Protein AF-A0A455TT40-F1 (afdb_monomer_lite)

Structure (mmCIF, N/CA/C/O backbone):
data_AF-A0A455TT40-F1
#
_entry.id   AF-A0A455TT40-F1
#
loop_
_atom_site.group_PDB
_atom_site.id
_atom_site.type_symbol
_atom_site.label_atom_id
_atom_site.label_alt_id
_atom_site.label_comp_id
_atom_site.label_asym_id
_atom_site.label_entity_id
_atom_site.label_seq_id
_atom_site.pdbx_PDB_ins_code
_atom_site.Cartn_x
_atom_site.Cartn_y
_atom_site.Cartn_z
_atom_site.occupancy
_atom_site.B_iso_or_equiv
_atom_site.auth_seq_id
_atom_site.auth_comp_id
_atom_site.auth_asym_id
_atom_site.auth_atom_id
_atom_site.pdbx_PDB_model_num
ATOM 1 N N . MET A 1 1 ? 11.160 -3.964 -21.493 1.00 36.69 1 MET A N 1
ATOM 2 C CA . MET A 1 1 ? 10.810 -4.046 -20.060 1.00 36.69 1 MET A CA 1
ATOM 3 C C . MET A 1 1 ? 9.311 -4.219 -19.980 1.00 36.69 1 MET A C 1
ATOM 5 O O . MET A 1 1 ? 8.593 -3.391 -20.519 1.00 36.69 1 MET A O 1
ATOM 9 N N . THR A 1 2 ? 8.850 -5.348 -19.455 1.00 33.56 2 THR A N 1
ATOM 10 C CA . THR A 1 2 ? 7.426 -5.699 -19.457 1.00 33.56 2 THR A CA 1
ATOM 11 C C . THR A 1 2 ? 6.739 -4.966 -18.312 1.00 33.56 2 THR A C 1
ATOM 13 O O . THR A 1 2 ? 7.121 -5.124 -17.157 1.00 33.56 2 THR A O 1
ATOM 16 N N . TYR A 1 3 ? 5.773 -4.118 -18.652 1.00 41.84 3 TYR A N 1
ATOM 17 C CA . TYR A 1 3 ? 5.023 -3.282 -17.722 1.00 41.84 3 TYR A CA 1
ATOM 18 C C . TYR A 1 3 ? 4.077 -4.147 -16.886 1.00 41.84 3 TYR A C 1
ATOM 20 O O . TYR A 1 3 ? 2.958 -4.448 -17.299 1.00 41.84 3 TYR A O 1
ATOM 28 N N . THR A 1 4 ? 4.530 -4.592 -15.715 1.00 55.03 4 THR A N 1
ATOM 29 C CA . THR A 1 4 ? 3.689 -5.405 -14.835 1.00 55.03 4 THR A CA 1
ATOM 30 C C . THR A 1 4 ? 2.776 -4.486 -14.035 1.00 55.03 4 THR A C 1
ATOM 32 O O . THR A 1 4 ? 3.120 -4.038 -12.937 1.00 55.03 4 THR A O 1
ATOM 35 N N . HIS A 1 5 ? 1.599 -4.194 -14.590 1.00 68.00 5 HIS A N 1
ATOM 36 C CA . HIS A 1 5 ? 0.491 -3.626 -13.826 1.00 68.00 5 HIS A CA 1
ATOM 37 C C . HIS A 1 5 ? 0.299 -4.434 -12.535 1.00 68.00 5 HIS A C 1
ATOM 39 O O . HIS A 1 5 ? 0.546 -5.645 -12.512 1.00 68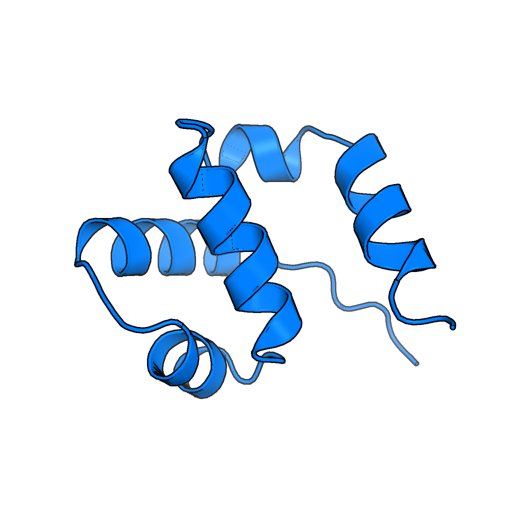.00 5 HIS A O 1
ATOM 45 N N . LEU A 1 6 ? -0.077 -3.774 -11.435 1.00 74.69 6 LEU A N 1
ATOM 46 C CA . LEU A 1 6 ? -0.526 -4.539 -10.278 1.00 74.69 6 LEU A CA 1
ATOM 47 C C . LEU A 1 6 ? -1.755 -5.333 -10.692 1.00 74.69 6 LEU A C 1
ATOM 49 O O . LEU A 1 6 ? -2.726 -4.780 -11.210 1.00 74.69 6 LEU A O 1
ATOM 53 N N . THR A 1 7 ? -1.678 -6.634 -10.474 1.00 81.19 7 THR A N 1
ATOM 54 C CA . THR A 1 7 ? -2.815 -7.522 -10.644 1.00 81.19 7 THR A CA 1
ATOM 55 C C . THR A 1 7 ? -3.868 -7.202 -9.587 1.00 81.19 7 THR A C 1
ATOM 57 O O . THR A 1 7 ? -3.573 -6.655 -8.519 1.00 81.19 7 THR A O 1
ATOM 60 N N . THR A 1 8 ? -5.121 -7.538 -9.880 1.00 81.12 8 THR A N 1
ATOM 61 C CA . THR A 1 8 ? -6.220 -7.357 -8.928 1.00 81.12 8 THR A CA 1
ATOM 62 C C . THR A 1 8 ? -5.950 -8.110 -7.622 1.00 81.12 8 THR A C 1
ATOM 64 O O . THR A 1 8 ? -6.219 -7.569 -6.553 1.00 81.12 8 THR A O 1
ATOM 67 N N . ASP A 1 9 ? -5.327 -9.290 -7.692 1.00 84.00 9 ASP A N 1
ATOM 68 C CA . ASP A 1 9 ? -4.920 -10.065 -6.514 1.00 84.00 9 ASP A CA 1
ATOM 69 C C . ASP A 1 9 ? -3.920 -9.302 -5.637 1.00 84.00 9 ASP A C 1
ATOM 71 O O . ASP A 1 9 ? -4.111 -9.188 -4.425 1.00 84.00 9 ASP A O 1
ATOM 75 N N . GLU A 1 10 ? -2.885 -8.706 -6.240 1.00 86.38 10 GLU A N 1
ATOM 76 C CA . GLU A 1 10 ? -1.927 -7.875 -5.505 1.00 86.38 10 GLU A CA 1
ATOM 77 C C . GLU A 1 10 ? -2.623 -6.680 -4.844 1.00 86.38 10 GLU A C 1
ATOM 79 O O . GLU A 1 10 ? -2.349 -6.384 -3.684 1.00 86.38 10 GLU A O 1
ATOM 84 N N . LEU A 1 11 ? -3.557 -6.016 -5.530 1.00 86.75 11 LEU A N 1
ATOM 85 C CA . LEU A 1 11 ? -4.306 -4.894 -4.954 1.00 86.75 11 LEU A CA 1
ATOM 86 C C . LEU A 1 11 ? -5.162 -5.311 -3.752 1.00 86.75 11 LEU A C 1
ATOM 88 O O . LEU A 1 11 ? -5.161 -4.607 -2.742 1.00 86.75 11 LEU A O 1
ATOM 92 N N . VAL A 1 12 ? -5.846 -6.455 -3.826 1.00 87.50 12 VAL A N 1
ATOM 93 C CA . VAL A 1 12 ? -6.649 -6.999 -2.716 1.00 87.50 12 VAL A CA 1
ATOM 94 C C . VAL A 1 12 ? -5.765 -7.358 -1.516 1.00 87.50 12 VAL A C 1
ATOM 96 O O . VAL A 1 12 ? -6.121 -7.074 -0.366 1.00 87.50 12 VAL A O 1
ATOM 99 N N . ILE A 1 13 ? -4.579 -7.925 -1.760 1.00 90.38 13 ILE A N 1
ATOM 100 C CA . ILE A 1 13 ? -3.596 -8.217 -0.708 1.00 90.38 13 ILE A CA 1
ATOM 101 C C . ILE A 1 13 ? -3.107 -6.920 -0.047 1.00 90.38 13 ILE A C 1
ATOM 103 O O . ILE A 1 13 ? -3.085 -6.825 1.181 1.00 90.38 13 ILE A O 1
ATOM 107 N N . ILE A 1 14 ? -2.756 -5.899 -0.837 1.00 90.12 14 ILE A N 1
ATOM 108 C CA . ILE A 1 14 ? -2.308 -4.596 -0.318 1.00 90.12 14 ILE A CA 1
ATOM 109 C C . ILE A 1 14 ? -3.421 -3.932 0.492 1.00 90.12 14 ILE A C 1
ATOM 111 O O . ILE A 1 14 ? -3.138 -3.381 1.553 1.00 90.12 14 ILE A O 1
ATOM 115 N N . GLU A 1 15 ? -4.674 -3.995 0.036 1.00 89.56 15 GLU A N 1
ATOM 116 C CA . GLU A 1 15 ? -5.818 -3.434 0.762 1.00 89.56 15 GLU A CA 1
ATOM 117 C C . GLU A 1 15 ? -6.008 -4.129 2.117 1.00 89.56 15 GLU A C 1
ATOM 119 O O . GLU A 1 15 ? -6.230 -3.477 3.139 1.00 89.56 15 GLU A O 1
ATOM 124 N N . SER A 1 16 ? -5.843 -5.452 2.149 1.00 91.75 16 SER A N 1
ATOM 125 C CA . SER A 1 16 ? -5.902 -6.239 3.384 1.00 91.75 16 SER A CA 1
ATOM 126 C C . SER A 1 16 ? -4.772 -5.850 4.344 1.00 91.75 16 SER A C 1
ATOM 128 O O . SER A 1 16 ? -5.019 -5.561 5.514 1.00 91.75 16 SER A O 1
ATOM 130 N N . TYR A 1 17 ? -3.536 -5.744 3.848 1.00 92.19 17 TYR A N 1
ATOM 131 C CA . TYR A 1 17 ? -2.386 -5.291 4.635 1.00 92.19 17 TYR A CA 1
ATOM 132 C C . TYR A 1 17 ? -2.523 -3.848 5.128 1.00 92.19 17 TYR A C 1
ATOM 134 O O . TYR A 1 17 ? -2.132 -3.550 6.258 1.00 92.19 17 TYR A O 1
ATOM 142 N N . PHE A 1 18 ? -3.123 -2.967 4.331 1.00 90.38 18 PHE A N 1
ATOM 143 C CA . PHE A 1 18 ? -3.444 -1.603 4.737 1.00 90.38 18 PHE A CA 1
ATOM 144 C C . PHE A 1 18 ? -4.439 -1.590 5.904 1.00 90.38 18 PHE A C 1
ATOM 146 O O . PHE A 1 18 ? -4.179 -0.943 6.917 1.00 90.38 18 PHE A O 1
ATOM 153 N N . LYS A 1 19 ? -5.524 -2.373 5.819 1.00 89.44 19 LYS A N 1
ATOM 154 C CA . LYS A 1 19 ? -6.508 -2.536 6.909 1.00 89.44 19 LYS A CA 1
ATOM 155 C C . LYS A 1 19 ? -5.879 -3.113 8.184 1.00 89.44 19 LYS A C 1
ATOM 157 O O . LYS A 1 19 ? -6.283 -2.759 9.286 1.00 89.44 19 LYS A O 1
ATOM 162 N N . MET A 1 20 ? -4.851 -3.949 8.044 1.00 90.50 20 MET A N 1
ATOM 163 C CA . MET A 1 20 ? -4.064 -4.494 9.158 1.00 90.50 20 MET A CA 1
ATOM 164 C C . MET A 1 20 ? -2.981 -3.537 9.695 1.00 90.50 20 MET A C 1
ATOM 166 O O . MET A 1 20 ? -2.202 -3.936 10.558 1.00 90.50 20 MET A O 1
ATOM 170 N N . ASN A 1 21 ? 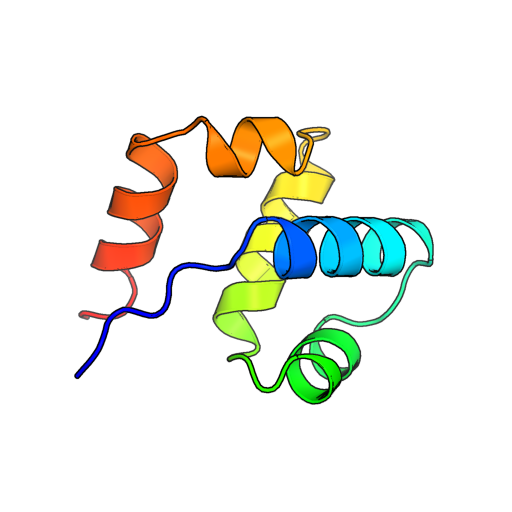-2.902 -2.291 9.209 1.00 88.88 21 ASN A N 1
ATOM 171 C CA . ASN A 1 21 ? -1.855 -1.316 9.551 1.00 88.88 21 ASN A CA 1
ATOM 172 C C . ASN A 1 21 ? -0.421 -1.819 9.289 1.00 88.88 21 ASN A C 1
ATOM 174 O O . ASN A 1 21 ? 0.538 -1.412 9.949 1.00 88.88 21 ASN A O 1
ATOM 178 N N . GLN A 1 22 ? -0.245 -2.708 8.310 1.00 91.00 22 GLN A N 1
ATOM 179 C CA . GLN A 1 22 ? 1.071 -3.209 7.935 1.00 91.00 22 GLN A CA 1
ATOM 180 C C . GLN A 1 22 ? 1.898 -2.112 7.256 1.00 91.00 22 GLN A C 1
ATOM 182 O O . GLN A 1 22 ? 1.386 -1.338 6.447 1.00 91.00 22 GLN A O 1
ATOM 187 N N . SER A 1 23 ? 3.202 -2.069 7.535 1.00 91.69 23 SER A N 1
ATOM 188 C CA . SER A 1 23 ? 4.093 -1.064 6.956 1.00 91.69 23 SER A CA 1
ATOM 189 C C . SER A 1 23 ? 4.291 -1.242 5.444 1.00 91.69 23 SER A C 1
ATOM 191 O O . SER A 1 23 ? 4.428 -2.357 4.937 1.00 91.69 23 SER A O 1
ATOM 193 N N . VAL A 1 24 ? 4.396 -0.116 4.728 1.00 89.44 24 VAL A N 1
ATOM 194 C CA . VAL A 1 24 ? 4.657 -0.065 3.275 1.00 89.44 24 VAL A CA 1
ATOM 195 C C . VAL A 1 24 ? 5.904 -0.865 2.897 1.00 89.44 24 VAL A C 1
ATOM 197 O O . VAL A 1 24 ? 5.898 -1.591 1.909 1.00 89.44 24 VAL A O 1
ATOM 200 N N . ALA A 1 25 ? 6.970 -0.768 3.697 1.00 89.62 25 ALA A N 1
ATOM 201 C CA . ALA A 1 25 ? 8.220 -1.478 3.441 1.00 89.62 25 ALA A CA 1
ATOM 202 C C . ALA A 1 25 ? 8.050 -3.003 3.503 1.00 89.62 25 ALA A C 1
ATOM 204 O O . ALA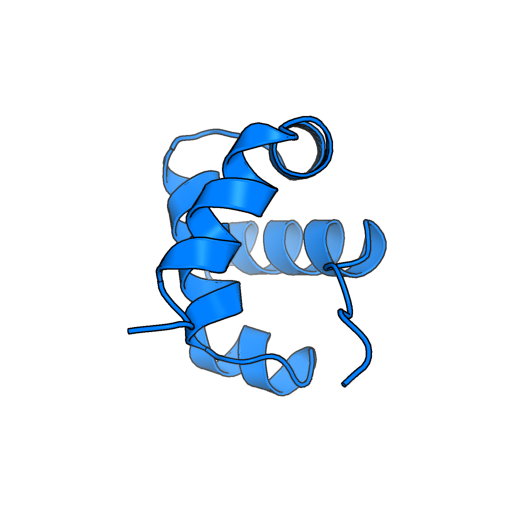 A 1 25 ? 8.591 -3.708 2.652 1.00 89.62 25 ALA A O 1
ATOM 205 N N . LYS A 1 26 ? 7.273 -3.504 4.472 1.00 91.38 26 LYS A N 1
ATOM 206 C CA . LYS A 1 26 ? 6.996 -4.937 4.609 1.00 91.38 26 LYS A CA 1
ATOM 207 C C . LYS A 1 26 ? 6.127 -5.434 3.457 1.00 91.38 26 LYS A C 1
ATOM 209 O O . LYS A 1 26 ? 6.468 -6.429 2.835 1.00 91.38 26 LYS A O 1
ATOM 214 N N . THR A 1 27 ? 5.075 -4.695 3.111 1.00 90.31 27 THR A N 1
ATOM 215 C CA . THR A 1 27 ? 4.197 -5.024 1.978 1.00 90.31 27 THR A CA 1
ATOM 216 C C . THR A 1 27 ? 4.944 -5.019 0.640 1.00 90.31 27 THR A C 1
ATOM 218 O O . THR A 1 27 ? 4.774 -5.935 -0.158 1.00 90.31 27 THR A O 1
ATOM 221 N N . ALA A 1 28 ? 5.831 -4.045 0.417 1.00 89.88 28 ALA A N 1
ATOM 222 C CA . ALA A 1 28 ? 6.685 -3.989 -0.770 1.00 89.88 28 ALA A CA 1
ATOM 223 C C . ALA A 1 28 ? 7.612 -5.204 -0.876 1.00 89.88 28 ALA A C 1
ATOM 225 O O . ALA A 1 28 ? 7.735 -5.791 -1.949 1.00 89.88 28 ALA A O 1
ATOM 226 N N . HIS A 1 29 ? 8.205 -5.619 0.246 1.00 89.75 29 HIS A N 1
ATOM 227 C CA . HIS A 1 29 ? 9.046 -6.809 0.289 1.00 89.75 29 HIS A CA 1
ATOM 228 C C . HIS A 1 29 ? 8.244 -8.095 0.043 1.00 89.75 29 HIS A C 1
ATOM 230 O O . HIS A 1 29 ? 8.661 -8.920 -0.760 1.00 89.75 29 HIS A O 1
ATOM 236 N N . CYS A 1 30 ? 7.064 -8.240 0.658 1.00 88.69 30 CYS A N 1
ATOM 237 C CA . CYS A 1 30 ? 6.191 -9.403 0.465 1.00 88.69 30 CYS A CA 1
ATOM 238 C C . CYS A 1 30 ? 5.734 -9.576 -0.990 1.00 88.69 30 CYS A C 1
ATOM 240 O O . CYS A 1 30 ? 5.606 -10.702 -1.456 1.00 88.69 30 CYS A O 1
ATOM 242 N N . LEU A 1 31 ? 5.493 -8.473 -1.700 1.00 86.12 31 LEU A N 1
ATOM 243 C CA . LEU A 1 31 ? 5.006 -8.493 -3.081 1.00 86.12 31 LEU A CA 1
ATOM 244 C C . LEU A 1 31 ? 6.133 -8.396 -4.120 1.00 86.12 31 LEU A C 1
ATOM 246 O O . LEU A 1 31 ? 5.849 -8.352 -5.311 1.00 86.12 31 LEU A O 1
ATOM 250 N N . ASN A 1 32 ? 7.403 -8.336 -3.696 1.00 86.81 32 ASN A N 1
ATOM 251 C CA . ASN A 1 32 ? 8.547 -8.043 -4.572 1.00 86.81 32 ASN A CA 1
ATOM 252 C C . ASN A 1 32 ? 8.317 -6.806 -5.467 1.00 86.81 32 ASN A C 1
ATOM 254 O O . ASN A 1 32 ? 8.703 -6.772 -6.635 1.00 86.81 32 ASN A O 1
ATOM 258 N N . ARG A 1 33 ? 7.672 -5.770 -4.916 1.00 84.69 33 ARG A N 1
ATOM 259 C CA . ARG A 1 33 ? 7.382 -4.506 -5.610 1.00 84.69 33 ARG A CA 1
ATOM 260 C C . ARG A 1 33 ? 8.218 -3.363 -5.043 1.00 84.69 33 ARG A C 1
ATOM 262 O O . ARG A 1 33 ? 8.686 -3.407 -3.905 1.00 84.69 33 ARG A O 1
ATOM 269 N N . SER A 1 34 ? 8.368 -2.295 -5.827 1.00 86.12 34 SER A N 1
ATOM 270 C CA . SER A 1 34 ? 8.992 -1.060 -5.346 1.00 86.12 34 SER A CA 1
ATOM 271 C C . SER A 1 34 ? 8.188 -0.466 -4.184 1.00 86.12 34 SER A C 1
ATOM 273 O O . SER A 1 34 ? 6.952 -0.449 -4.190 1.00 86.12 34 SER A O 1
ATOM 275 N N . ARG A 1 35 ? 8.894 0.078 -3.183 1.00 85.44 35 ARG A N 1
ATOM 276 C CA . ARG A 1 35 ? 8.256 0.802 -2.071 1.00 85.44 35 ARG A CA 1
ATOM 277 C C . ARG A 1 35 ? 7.439 1.988 -2.565 1.00 85.44 35 ARG A C 1
ATOM 279 O O . ARG A 1 35 ? 6.410 2.280 -1.967 1.00 85.44 35 ARG A O 1
ATOM 286 N N . GLN A 1 36 ? 7.877 2.644 -3.641 1.00 83.19 36 GLN A N 1
ATOM 287 C CA . GLN A 1 36 ? 7.153 3.773 -4.223 1.00 83.19 36 GLN A CA 1
ATOM 288 C C . GLN A 1 36 ? 5.782 3.334 -4.741 1.00 83.19 36 GLN A C 1
ATOM 290 O O . GLN A 1 36 ? 4.776 3.984 -4.457 1.00 83.19 36 GLN A O 1
ATOM 295 N N . THR A 1 37 ? 5.725 2.179 -5.409 1.00 84.56 37 THR A N 1
ATOM 296 C CA . THR A 1 37 ? 4.480 1.597 -5.910 1.00 84.56 37 THR A CA 1
ATOM 297 C C . THR A 1 37 ? 3.484 1.350 -4.787 1.00 84.56 37 THR A C 1
ATOM 299 O O . THR A 1 37 ? 2.359 1.842 -4.835 1.00 84.56 37 THR A O 1
ATOM 302 N N . ILE A 1 38 ? 3.915 0.661 -3.729 1.00 88.62 38 ILE A N 1
ATOM 303 C CA . ILE A 1 38 ? 3.049 0.367 -2.583 1.00 88.62 38 ILE A CA 1
ATOM 304 C C . ILE A 1 38 ? 2.645 1.643 -1.839 1.00 88.62 38 ILE A C 1
ATOM 306 O O . ILE A 1 38 ? 1.493 1.770 -1.433 1.00 88.62 38 ILE A O 1
ATOM 310 N N . HIS A 1 39 ? 3.554 2.611 -1.691 1.00 88.44 39 HIS A N 1
ATOM 311 C CA . HIS A 1 39 ? 3.258 3.887 -1.038 1.00 88.44 39 HIS A CA 1
ATOM 312 C C . HIS A 1 39 ? 2.136 4.651 -1.752 1.00 88.44 39 HIS A C 1
ATOM 314 O O . HIS A 1 39 ? 1.226 5.157 -1.097 1.00 88.44 39 HIS A O 1
ATOM 320 N N . LYS A 1 40 ? 2.159 4.698 -3.089 1.00 84.31 40 LYS A N 1
ATOM 321 C CA . LYS A 1 40 ? 1.106 5.343 -3.886 1.00 84.31 40 LYS A CA 1
ATOM 322 C C . LYS A 1 40 ? -0.248 4.648 -3.714 1.00 84.31 40 LYS A C 1
ATOM 324 O O . LYS A 1 40 ? -1.251 5.330 -3.517 1.00 84.31 40 LYS A O 1
ATOM 329 N N . VAL A 1 41 ? -0.277 3.312 -3.706 1.00 86.88 41 VAL A N 1
ATOM 330 C CA . VAL A 1 41 ? -1.510 2.544 -3.445 1.00 86.88 41 VAL A CA 1
ATOM 331 C C . VAL A 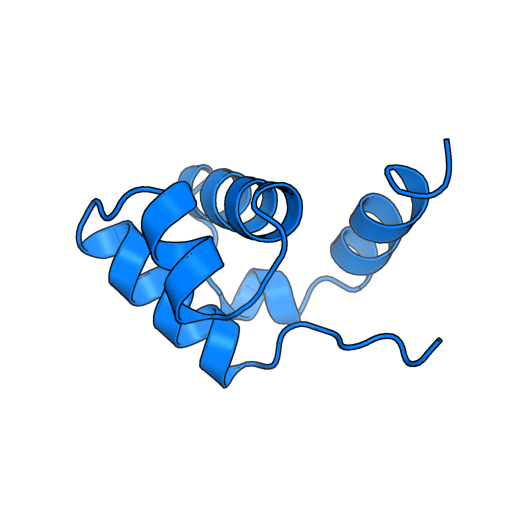1 41 ? -2.031 2.801 -2.022 1.00 86.88 41 VAL A C 1
ATOM 333 O O . VAL A 1 41 ? -3.212 3.071 -1.834 1.00 86.88 41 VAL A O 1
ATOM 336 N N . TYR A 1 42 ? -1.153 2.825 -1.017 1.00 89.38 42 TYR A N 1
ATOM 337 C CA . TYR A 1 42 ? -1.520 3.164 0.365 1.00 89.38 42 TYR A CA 1
ATOM 338 C C . TYR A 1 42 ? -2.084 4.584 0.490 1.00 89.38 42 TYR A C 1
ATOM 340 O O . TYR A 1 42 ? -3.062 4.801 1.203 1.00 89.38 42 TYR A O 1
ATOM 348 N N . LEU A 1 43 ? -1.488 5.561 -0.201 1.00 87.50 43 LEU A N 1
ATOM 349 C CA . LEU A 1 43 ? -1.994 6.932 -0.232 1.00 87.50 43 LEU A CA 1
ATOM 350 C C . LEU A 1 43 ? -3.389 6.994 -0.868 1.00 87.50 43 LEU A C 1
ATOM 352 O O . LEU A 1 43 ? -4.228 7.772 -0.419 1.00 87.50 43 LEU A O 1
ATOM 356 N N . PHE A 1 44 ? -3.645 6.163 -1.878 1.00 85.06 44 PHE A N 1
ATOM 357 C CA . PHE A 1 44 ? -4.957 6.034 -2.504 1.00 85.06 44 PHE A CA 1
ATOM 358 C C . PHE A 1 44 ? -5.994 5.446 -1.537 1.00 85.06 44 PHE A C 1
ATOM 360 O O . PHE A 1 44 ? -7.068 6.020 -1.375 1.00 85.06 44 PHE A O 1
ATOM 367 N N . PHE A 1 45 ? -5.648 4.382 -0.807 1.00 86.69 45 PHE A N 1
ATOM 368 C CA . PHE A 1 45 ? -6.520 3.811 0.228 1.00 86.69 45 PHE A CA 1
ATOM 369 C C . PHE A 1 45 ? -6.764 4.771 1.393 1.00 86.69 45 PHE A C 1
ATOM 371 O O . PHE A 1 45 ? -7.871 4.846 1.922 1.00 86.69 45 PHE A O 1
ATOM 378 N N . LYS A 1 46 ? -5.772 5.594 1.748 1.00 86.69 46 LYS A N 1
ATOM 379 C CA . LYS A 1 46 ? -5.925 6.649 2.759 1.00 86.69 46 LYS A CA 1
ATOM 380 C C . LYS A 1 46 ? -6.940 7.726 2.352 1.00 86.69 46 LYS A C 1
ATOM 382 O O . LYS A 1 46 ? -7.499 8.380 3.225 1.00 86.69 46 LYS A O 1
ATOM 387 N N . GLN A 1 47 ? -7.211 7.895 1.057 1.00 85.69 47 GLN A N 1
ATOM 388 C CA . GLN A 1 47 ? -8.265 8.787 0.557 1.00 85.69 47 GLN A CA 1
ATOM 389 C C . GLN A 1 47 ? -9.674 8.175 0.673 1.00 85.69 47 GLN A C 1
ATOM 391 O O . GLN A 1 47 ? -10.633 8.797 0.228 1.00 85.69 47 GLN A O 1
ATOM 396 N N . GLY A 1 48 ? -9.812 6.974 1.250 1.00 82.06 48 GLY A N 1
ATOM 397 C CA . GLY A 1 48 ? -11.091 6.272 1.394 1.00 82.06 48 GLY A CA 1
ATOM 398 C C . GLY A 1 48 ? -11.539 5.526 0.136 1.00 82.06 48 GLY A C 1
ATOM 399 O O . GLY A 1 48 ? -12.672 5.061 0.087 1.00 82.06 48 GLY A O 1
ATOM 400 N N . LYS A 1 49 ? -10.663 5.415 -0.867 1.00 81.38 49 LYS A N 1
ATOM 401 C CA . LYS A 1 49 ? -10.939 4.728 -2.132 1.00 81.38 49 LYS A CA 1
ATOM 402 C C . LYS A 1 49 ? -10.597 3.244 -2.031 1.00 81.38 49 LYS A C 1
ATOM 404 O O . LYS A 1 49 ? -9.657 2.883 -1.323 1.00 81.38 49 LYS A O 1
ATOM 409 N N . SER A 1 50 ? -11.318 2.390 -2.750 1.00 80.00 50 SER A N 1
ATOM 410 C CA . SER A 1 50 ? -11.091 0.934 -2.726 1.00 80.00 50 SER A CA 1
ATOM 411 C C . SER A 1 50 ? -10.138 0.452 -3.828 1.00 80.00 50 SER A C 1
ATOM 413 O O . SER A 1 50 ?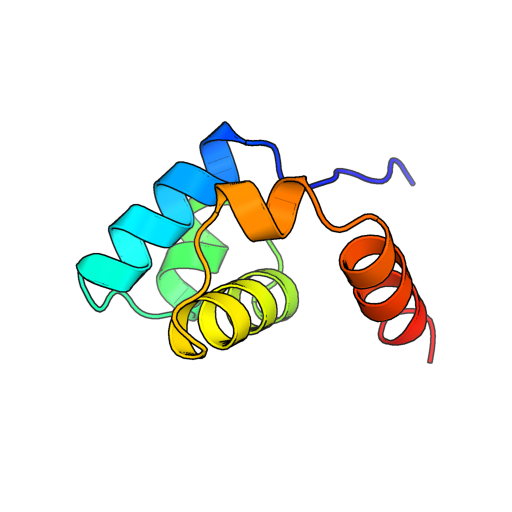 -9.913 1.129 -4.834 1.00 80.00 50 SER A O 1
ATOM 415 N N . ALA A 1 51 ? -9.592 -0.757 -3.662 1.00 80.00 51 ALA A N 1
ATOM 416 C CA . ALA A 1 51 ? -8.806 -1.459 -4.680 1.00 80.00 51 ALA A CA 1
ATOM 417 C C . ALA A 1 51 ? -9.520 -1.544 -6.040 1.00 80.00 51 ALA A C 1
ATOM 419 O O . ALA A 1 51 ? -8.879 -1.419 -7.084 1.00 80.00 51 ALA A O 1
ATOM 420 N N . LEU A 1 52 ? -10.848 -1.699 -6.032 1.00 77.56 52 LEU A N 1
ATOM 421 C CA . LEU A 1 52 ? -11.645 -1.735 -7.257 1.00 77.56 52 LEU A CA 1
ATOM 422 C C . LEU A 1 52 ? -11.619 -0.388 -7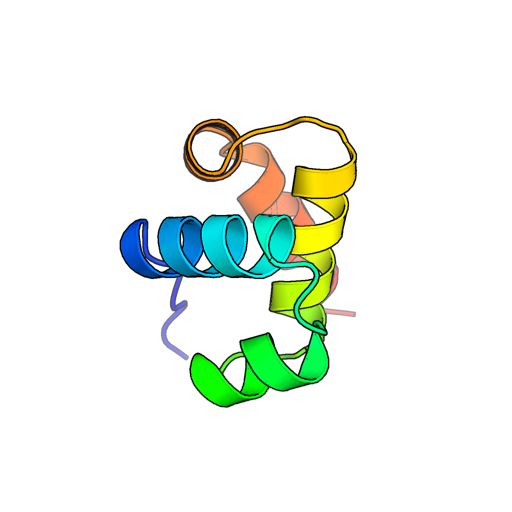.993 1.00 77.56 52 LEU A C 1
ATOM 424 O O . LEU A 1 52 ? -11.414 -0.357 -9.203 1.00 77.56 52 LEU A O 1
ATOM 428 N N . GLU A 1 53 ? -11.742 0.725 -7.266 1.00 76.62 53 GLU A N 1
ATOM 429 C CA . GLU A 1 53 ? -11.655 2.069 -7.848 1.00 76.62 53 GLU A CA 1
ATOM 430 C C . GLU A 1 53 ? -10.257 2.361 -8.403 1.00 76.62 53 GLU A C 1
ATOM 432 O O . GLU A 1 53 ? -10.126 3.027 -9.428 1.00 76.62 53 GLU A O 1
ATOM 437 N N . TYR A 1 54 ? -9.209 1.827 -7.764 1.00 75.31 54 TYR A N 1
ATOM 438 C CA . TYR A 1 54 ? -7.838 1.914 -8.271 1.00 75.31 54 TYR A CA 1
ATOM 439 C C . TYR A 1 54 ? -7.688 1.179 -9.612 1.00 75.31 54 TYR A C 1
ATOM 441 O O . TYR A 1 54 ? -7.062 1.696 -10.533 1.00 75.31 54 TYR A O 1
ATOM 449 N N . TYR A 1 55 ? -8.298 -0.003 -9.742 1.00 74.25 55 TYR A N 1
ATOM 450 C CA . TYR A 1 55 ? -8.299 -0.780 -10.984 1.00 74.25 55 TYR A CA 1
ATOM 451 C C . TYR A 1 55 ? -9.138 -0.119 -12.091 1.00 74.25 55 TYR A C 1
ATOM 453 O O . TYR A 1 55 ? -8.770 -0.152 -13.263 1.00 74.25 55 TYR A O 1
ATOM 461 N N . GLN A 1 56 ? -10.256 0.509 -11.722 1.00 71.19 56 GLN A N 1
ATOM 462 C CA . GLN A 1 56 ? -11.185 1.145 -12.657 1.00 71.19 56 GLN A CA 1
ATOM 463 C C . GLN A 1 56 ? -10.742 2.531 -13.145 1.00 71.19 56 GLN A C 1
ATOM 465 O O . GLN A 1 56 ? -11.362 3.053 -14.069 1.00 71.19 56 GLN A O 1
ATOM 470 N N . GLN A 1 57 ? -9.704 3.148 -12.567 1.00 65.94 57 GLN A N 1
ATOM 471 C CA . GLN A 1 57 ? -9.219 4.459 -13.008 1.00 65.94 57 GLN A CA 1
ATOM 472 C C . GLN A 1 57 ? -8.137 4.342 -14.100 1.00 65.94 57 GLN A C 1
ATOM 474 O O . GLN A 1 57 ? -6.958 4.184 -13.773 1.00 65.94 57 GLN A O 1
ATOM 479 N N . PRO A 1 58 ? -8.465 4.556 -15.395 1.00 54.97 58 PRO A N 1
ATOM 480 C CA . PRO A 1 58 ? -7.452 4.650 -16.451 1.00 54.97 58 PRO A CA 1
ATOM 481 C C . PRO A 1 58 ? -6.491 5.839 -16.252 1.00 54.97 58 PRO A C 1
ATOM 483 O O . PRO A 1 58 ? -5.369 5.816 -16.744 1.00 54.97 58 PRO A O 1
ATOM 486 N N . VAL A 1 59 ? -6.890 6.864 -15.485 1.00 49.41 59 VAL A N 1
ATOM 487 C CA . VAL A 1 59 ? -6.089 8.075 -15.207 1.00 49.41 59 VAL A CA 1
ATOM 488 C C . VAL A 1 59 ? -4.994 7.852 -14.151 1.00 49.41 59 VAL A C 1
ATOM 490 O O . VAL A 1 59 ? -3.932 8.468 -14.232 1.00 49.41 59 VAL A O 1
ATOM 493 N N . VAL A 1 60 ? -5.189 6.951 -13.180 1.00 51.44 60 VAL A N 1
ATOM 494 C CA . VAL A 1 60 ? -4.151 6.654 -12.167 1.00 51.44 60 VAL A CA 1
ATOM 495 C C . VAL A 1 60 ? -2.981 5.905 -12.792 1.00 51.44 60 VAL A C 1
ATOM 497 O O . VAL A 1 60 ? -1.836 6.132 -12.408 1.00 51.44 60 VAL A O 1
ATOM 500 N N . LEU A 1 61 ? -3.253 5.101 -13.822 1.00 50.72 61 LEU A N 1
ATOM 501 C CA . LEU A 1 61 ? -2.221 4.459 -14.632 1.00 50.72 61 LEU A CA 1
ATOM 502 C C . LEU A 1 61 ? -1.337 5.476 -15.370 1.00 50.72 61 LEU A C 1
ATOM 504 O O . LEU A 1 61 ? -0.143 5.231 -15.493 1.00 50.72 61 LEU A O 1
ATOM 508 N N . VAL A 1 62 ? -1.881 6.628 -15.787 1.00 47.50 62 VAL A N 1
ATOM 509 C CA . VAL A 1 62 ? -1.123 7.698 -16.468 1.00 47.50 62 VAL A CA 1
ATOM 510 C C . VAL A 1 62 ? -0.260 8.500 -15.486 1.00 47.50 62 VAL A C 1
ATOM 512 O O . VAL A 1 62 ? 0.914 8.741 -15.758 1.00 47.50 62 VAL A O 1
ATOM 515 N N . ASN A 1 63 ? -0.789 8.860 -14.311 1.00 42.22 63 ASN A N 1
ATOM 516 C CA . ASN A 1 63 ? -0.016 9.600 -13.300 1.00 42.22 63 ASN A CA 1
ATOM 517 C C . ASN A 1 63 ? 1.050 8.737 -12.607 1.00 42.22 63 ASN A C 1
ATOM 519 O O . ASN A 1 63 ? 2.103 9.243 -12.228 1.00 42.22 63 ASN A O 1
ATOM 523 N N . PHE A 1 64 ? 0.832 7.424 -12.484 1.00 48.03 64 PHE A N 1
ATOM 524 C CA . PHE A 1 64 ? 1.891 6.509 -12.056 1.00 48.03 64 PHE A CA 1
ATOM 525 C C . PHE A 1 64 ? 3.041 6.445 -13.083 1.00 48.03 64 PHE A C 1
ATOM 527 O O . PHE A 1 64 ? 4.193 6.277 -12.696 1.00 48.03 64 PHE A O 1
ATOM 534 N N . PHE A 1 65 ? 2.735 6.637 -14.372 1.00 48.91 65 PHE A N 1
ATOM 535 C CA . PHE A 1 65 ? 3.668 6.543 -15.502 1.00 48.91 65 PHE A CA 1
ATOM 536 C C . PHE A 1 65 ? 4.618 7.745 -15.654 1.00 48.91 65 PHE A C 1
ATOM 538 O O . PHE A 1 65 ? 5.748 7.573 -16.114 1.00 48.91 65 PHE A O 1
ATOM 545 N N . LEU A 1 66 ? 4.177 8.957 -15.289 1.00 43.78 66 LEU A N 1
ATOM 546 C CA . LEU A 1 66 ? 4.963 10.188 -15.474 1.00 43.78 66 LEU A CA 1
ATOM 547 C C . LEU A 1 66 ? 6.004 10.434 -14.373 1.00 43.78 66 LEU A C 1
ATOM 549 O O . LEU A 1 66 ? 7.013 11.079 -14.631 1.00 43.78 66 LEU A O 1
ATOM 553 N N . GLU A 1 67 ? 5.798 9.903 -13.168 1.00 45.00 67 GLU A N 1
ATOM 554 C CA . GLU A 1 67 ? 6.715 10.117 -12.035 1.00 45.00 67 GLU A CA 1
ATOM 555 C C . GLU A 1 67 ? 7.918 9.155 -11.992 1.00 45.00 67 GLU A C 1
ATOM 557 O O . GLU A 1 67 ? 8.845 9.415 -11.236 1.00 45.00 67 GLU A O 1
ATOM 562 N N . GLU A 1 68 ? 7.937 8.067 -12.774 1.00 44.66 68 GLU A N 1
ATOM 563 C CA . GLU A 1 68 ? 9.122 7.187 -12.916 1.00 44.66 68 GLU A CA 1
ATOM 564 C C . GLU A 1 68 ? 9.915 7.435 -14.221 1.00 44.66 68 GLU A C 1
ATOM 566 O O . GLU A 1 68 ? 10.794 6.651 -14.569 1.00 44.66 68 GLU A O 1
ATOM 571 N N . ASN A 1 69 ? 9.624 8.523 -14.951 1.00 37.28 69 ASN A N 1
ATOM 572 C CA . ASN A 1 69 ? 10.373 8.958 -16.146 1.00 37.28 69 ASN A CA 1
ATOM 573 C C . ASN A 1 69 ? 11.001 10.364 -16.002 1.00 37.28 69 ASN A C 1
ATOM 575 O O . ASN A 1 69 ? 11.322 10.992 -17.013 1.00 37.28 69 ASN A O 1
ATOM 579 N N . VAL A 1 70 ? 11.186 10.857 -14.771 1.00 38.44 70 VAL A N 1
ATOM 580 C CA . VAL A 1 70 ? 11.966 12.073 -14.458 1.00 38.44 70 VAL A CA 1
ATOM 581 C C . VAL A 1 70 ? 13.102 11.732 -13.510 1.00 38.44 70 VAL A C 1
ATOM 583 O O . VAL A 1 70 ? 12.833 11.034 -12.508 1.00 38.44 70 VAL A O 1
#

Sequence (70 aa):
MTYTHLTTDELVIIESYFKMNQSVAKTAHCLNRSRQTIHKVYLFFKQGKSALEYYQQPVVLVNFFLEENV

Organism: Enterococcus faecium (NCBI:txid1352)

pLDDT: mean 75.35, std 18.11, range [33.56, 92.19]

Radius of gyration: 11.55 Å; chains: 1; bounding box: 24×22×30 Å

Secondary structure (DSSP, 8-state):
----PPPHHHHHHHHHHHHTT--HHHHHHHTT--HHHHHHHHHHHHTT--HHHHHH-HHHHHHHHHTT--

Foldseek 3Di:
DDPDDDDLVLQVVLLVCLVVVHDLVVSCVVVVHDSVVSVVSSVCVVVVDGSVVVVVDPVNVVVVVPVVVD